Protein AF-A0A354G513-F1 (afdb_monomer)

Nearest PDB structures (foldseek):
  8f7g-assembly1_A  TM=2.813E-01  e=4.311E+00  Bacillus subtilis
  9bfe-assembly1_B  TM=2.060E-01  e=2.851E+00  Brevibacillus parabrevis

Foldseek 3Di:
DWDWDKDKAFAAPVLVVLLVVVCVVVVHDSQVSLQVLLVLCVLVLVVCVVPLPDAPPLPPPGDRPDIDIYIHTPVSLVSLVVVCVSNVHPDSNSSSNSSSCVDRPVQPPCVNVVSVVSVVVCVQFDADDDDDDDPPDPDDPTKGWGFHADPVRHTDDIDIDD

Structure (mmCIF, N/CA/C/O backbone):
data_AF-A0A354G513-F1
#
_entry.id   AF-A0A354G513-F1
#
loop_
_atom_site.group_PDB
_atom_site.id
_atom_site.type_symbol
_atom_site.label_atom_id
_atom_site.label_alt_id
_atom_site.label_comp_id
_atom_site.label_asym_id
_atom_site.label_entity_id
_atom_site.label_seq_id
_atom_site.pdbx_PDB_ins_code
_atom_site.Cartn_x
_atom_site.Cartn_y
_atom_site.Cartn_z
_atom_site.occupancy
_atom_site.B_iso_or_equiv
_atom_site.auth_seq_id
_atom_site.auth_comp_id
_atom_site.auth_asym_id
_atom_site.auth_atom_id
_atom_site.pdbx_PDB_model_num
ATOM 1 N N . MET A 1 1 ? 12.786 -11.511 14.545 1.00 51.12 1 MET A N 1
ATOM 2 C CA . MET A 1 1 ? 13.164 -11.855 13.154 1.00 51.12 1 MET A CA 1
ATOM 3 C C . MET A 1 1 ? 12.144 -11.218 12.214 1.00 51.12 1 MET A C 1
ATOM 5 O O . MET A 1 1 ? 10.958 -11.461 12.396 1.00 51.12 1 MET A O 1
ATOM 9 N N . ASN A 1 2 ? 12.558 -10.351 11.283 1.00 67.44 2 ASN A N 1
ATOM 10 C CA . ASN A 1 2 ? 11.623 -9.704 10.351 1.00 67.44 2 ASN A CA 1
ATOM 11 C C . ASN A 1 2 ? 11.215 -10.700 9.256 1.00 67.44 2 ASN A C 1
ATOM 13 O O . ASN A 1 2 ? 12.047 -11.084 8.439 1.00 67.44 2 ASN A O 1
ATOM 17 N N . ILE A 1 3 ? 9.949 -11.122 9.255 1.00 88.62 3 ILE A N 1
ATOM 18 C CA . ILE A 1 3 ? 9.396 -12.044 8.253 1.00 88.62 3 ILE A CA 1
ATOM 19 C C . ILE A 1 3 ? 8.907 -11.233 7.047 1.00 88.62 3 ILE A C 1
ATOM 21 O O . ILE A 1 3 ? 8.186 -10.245 7.213 1.00 88.62 3 ILE A O 1
ATOM 25 N N . TYR A 1 4 ? 9.278 -11.664 5.840 1.00 91.38 4 TYR A N 1
ATOM 26 C CA . TYR A 1 4 ? 8.885 -11.033 4.578 1.00 91.38 4 TYR A CA 1
ATOM 27 C C . TYR A 1 4 ? 8.130 -12.014 3.677 1.00 91.38 4 TYR A C 1
ATOM 29 O O . TYR A 1 4 ? 8.490 -13.185 3.591 1.00 91.38 4 TYR A O 1
ATOM 37 N N . TYR A 1 5 ? 7.133 -11.506 2.954 1.00 91.50 5 TYR A N 1
ATOM 38 C CA . TYR A 1 5 ? 6.416 -12.218 1.902 1.00 91.50 5 TYR A CA 1
ATOM 39 C C . TYR A 1 5 ? 6.890 -11.723 0.543 1.00 91.50 5 TYR A C 1
ATOM 41 O O . TYR A 1 5 ? 6.769 -10.538 0.219 1.00 91.50 5 TYR A O 1
ATOM 49 N N . LYS A 1 6 ? 7.428 -12.642 -0.260 1.00 91.56 6 LYS A N 1
ATOM 50 C CA . LYS A 1 6 ? 7.768 -12.377 -1.657 1.00 91.56 6 LYS A CA 1
ATOM 51 C C . LYS A 1 6 ? 6.495 -12.454 -2.488 1.00 91.56 6 LYS A C 1
ATOM 53 O O . LYS A 1 6 ? 5.835 -13.489 -2.510 1.00 91.56 6 LYS A O 1
ATOM 58 N N . THR A 1 7 ? 6.158 -11.376 -3.186 1.00 88.62 7 THR A N 1
ATOM 59 C CA . THR A 1 7 ? 4.983 -11.333 -4.057 1.00 88.62 7 THR A CA 1
ATOM 60 C C . THR A 1 7 ? 5.339 -10.788 -5.435 1.00 88.62 7 THR A C 1
ATOM 62 O O . THR A 1 7 ? 6.234 -9.951 -5.582 1.00 88.62 7 THR A O 1
ATOM 65 N N . LYS A 1 8 ? 4.649 -11.296 -6.456 1.00 91.44 8 LYS A N 1
ATOM 66 C CA . LYS A 1 8 ? 4.744 -10.829 -7.839 1.00 91.44 8 LYS A CA 1
ATOM 67 C C . LYS A 1 8 ? 3.423 -10.164 -8.187 1.00 91.44 8 LYS A C 1
ATOM 69 O O . LYS A 1 8 ? 2.381 -10.807 -8.128 1.00 91.44 8 LYS A O 1
ATOM 74 N N . ILE A 1 9 ? 3.481 -8.891 -8.548 1.00 90.81 9 ILE A N 1
ATOM 75 C CA . ILE A 1 9 ? 2.304 -8.082 -8.854 1.00 90.81 9 ILE A CA 1
ATOM 76 C C . ILE A 1 9 ? 2.407 -7.493 -10.255 1.00 90.81 9 ILE A C 1
ATOM 78 O O . ILE A 1 9 ? 3.499 -7.198 -10.747 1.00 90.81 9 ILE A O 1
ATOM 82 N N . LYS A 1 10 ? 1.246 -7.318 -10.885 1.00 91.25 10 LYS A N 1
ATOM 83 C CA . LYS A 1 10 ? 1.100 -6.582 -12.136 1.00 91.25 10 LYS A CA 1
ATOM 84 C C . LYS A 1 10 ? 0.775 -5.124 -11.835 1.00 91.25 10 LYS A C 1
ATOM 86 O O . LYS A 1 10 ? -0.179 -4.863 -11.102 1.00 91.25 10 LYS A O 1
ATOM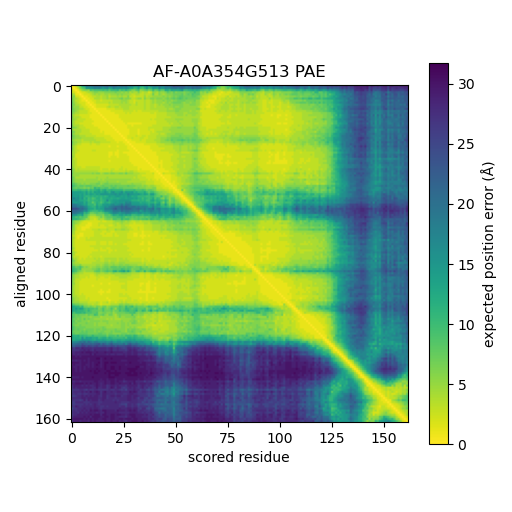 91 N N . ILE A 1 11 ? 1.550 -4.196 -12.383 1.00 91.56 11 ILE A N 1
ATOM 92 C CA . ILE A 1 11 ? 1.359 -2.749 -12.218 1.00 91.56 11 ILE A CA 1
ATOM 93 C C . ILE A 1 11 ? 1.444 -2.038 -13.568 1.00 91.56 11 ILE A C 1
ATOM 95 O O . ILE A 1 11 ? 1.944 -2.603 -14.539 1.00 91.56 11 ILE A O 1
ATOM 99 N N . ASP A 1 12 ? 0.926 -0.820 -13.630 1.00 91.44 12 ASP A N 1
ATOM 100 C CA . ASP A 1 12 ? 1.050 0.052 -14.792 1.00 91.44 12 ASP A CA 1
ATOM 101 C C . ASP A 1 12 ? 2.453 0.678 -14.883 1.00 91.44 12 ASP A C 1
ATOM 103 O O . ASP A 1 12 ? 3.198 0.750 -13.898 1.00 91.44 12 ASP A O 1
ATOM 107 N N . GLN A 1 13 ? 2.816 1.111 -16.091 1.00 92.19 13 GLN A N 1
ATOM 108 C CA . GLN A 1 13 ? 4.142 1.654 -16.389 1.00 92.19 13 GLN A CA 1
ATOM 109 C C . GLN A 1 13 ? 4.419 2.959 -15.627 1.00 92.19 13 GLN A C 1
ATOM 111 O O . GLN A 1 13 ? 5.543 3.171 -15.169 1.00 92.19 13 GLN A O 1
ATOM 116 N N . GLU A 1 14 ? 3.411 3.818 -15.469 1.00 92.06 14 GLU A N 1
ATOM 117 C CA . GLU A 1 14 ? 3.533 5.098 -14.765 1.00 92.06 14 GLU A CA 1
ATOM 118 C C . GLU A 1 14 ? 3.897 4.871 -13.293 1.00 92.06 14 GLU A C 1
ATOM 120 O O . GLU A 1 14 ? 4.930 5.350 -12.818 1.00 92.06 14 GLU A O 1
ATOM 125 N N . LEU A 1 15 ? 3.120 4.038 -12.594 1.00 92.38 15 LEU A N 1
ATOM 126 C CA . LEU A 1 15 ? 3.385 3.699 -11.200 1.00 92.38 15 LEU A CA 1
ATOM 127 C C . LEU A 1 15 ? 4.746 3.015 -11.011 1.00 92.38 15 LEU A C 1
ATOM 129 O O . LEU A 1 15 ? 5.449 3.301 -10.040 1.00 92.38 15 LEU A O 1
ATOM 133 N N . LEU A 1 16 ? 5.139 2.118 -11.925 1.00 94.31 16 LEU A N 1
ATOM 134 C CA . LEU A 1 16 ? 6.458 1.481 -11.873 1.00 94.31 16 LEU A CA 1
ATOM 135 C C . LEU A 1 16 ? 7.581 2.517 -11.988 1.00 94.31 16 LEU A C 1
ATOM 137 O O . LEU A 1 16 ? 8.564 2.433 -11.249 1.00 94.31 16 LEU A O 1
ATOM 141 N N . SER A 1 17 ? 7.428 3.478 -12.897 1.00 94.00 17 SER A N 1
ATOM 142 C CA . SER A 1 17 ? 8.425 4.516 -13.158 1.00 94.00 17 SER A CA 1
ATOM 143 C C . SER A 1 17 ? 8.617 5.405 -11.930 1.00 94.00 17 SER A C 1
ATOM 145 O O . SER A 1 17 ? 9.750 5.592 -11.488 1.00 94.00 17 SER A O 1
ATOM 147 N N . GLU A 1 18 ? 7.526 5.843 -11.295 1.00 94.44 18 GLU A N 1
ATOM 148 C CA . GLU A 1 18 ? 7.587 6.601 -10.038 1.00 94.44 18 GLU A CA 1
ATOM 149 C C . GLU A 1 18 ? 8.254 5.797 -8.911 1.00 94.44 18 GLU A C 1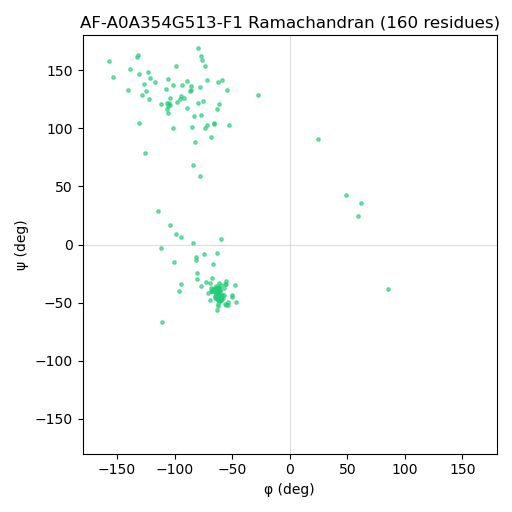
ATOM 151 O O . GLU A 1 18 ? 9.130 6.309 -8.215 1.00 94.44 18 GLU A O 1
ATOM 156 N N . ILE A 1 19 ? 7.928 4.508 -8.748 1.00 94.75 19 ILE A N 1
ATOM 157 C CA . ILE A 1 19 ? 8.588 3.659 -7.739 1.00 94.75 19 ILE A CA 1
ATOM 158 C C . ILE A 1 19 ? 10.098 3.584 -7.986 1.00 94.75 19 ILE A C 1
ATOM 160 O O . ILE A 1 19 ? 10.871 3.672 -7.031 1.00 94.75 19 ILE A O 1
ATOM 164 N N . ILE A 1 20 ? 10.525 3.404 -9.241 1.00 94.00 20 ILE A N 1
ATOM 165 C CA . ILE A 1 20 ? 11.945 3.315 -9.596 1.00 94.00 20 ILE A CA 1
ATOM 166 C C . ILE A 1 20 ? 12.645 4.631 -9.265 1.00 94.00 20 ILE A C 1
ATOM 168 O O . ILE A 1 20 ? 13.573 4.611 -8.456 1.00 94.00 20 ILE A O 1
ATOM 172 N N . ILE A 1 21 ? 12.164 5.750 -9.816 1.00 94.31 21 ILE A N 1
ATOM 173 C CA . ILE A 1 21 ? 12.760 7.081 -9.634 1.00 94.31 21 ILE A CA 1
ATOM 174 C C . ILE A 1 21 ? 12.916 7.382 -8.143 1.00 94.31 21 ILE A C 1
ATOM 176 O O . ILE A 1 21 ? 14.021 7.639 -7.668 1.00 94.31 21 ILE A O 1
ATOM 180 N N . ARG A 1 22 ? 11.839 7.235 -7.366 1.00 92.38 22 ARG A N 1
ATOM 181 C CA . ARG A 1 22 ? 11.856 7.553 -5.934 1.00 92.38 22 ARG A CA 1
ATOM 182 C C . ARG A 1 22 ? 12.698 6.597 -5.101 1.00 92.38 22 ARG A C 1
ATOM 184 O O . ARG A 1 22 ? 13.281 7.014 -4.103 1.00 92.38 22 ARG A O 1
ATOM 191 N N . SER A 1 23 ? 12.765 5.321 -5.477 1.00 93.38 23 SER A N 1
ATOM 192 C CA . SER A 1 23 ? 13.638 4.369 -4.786 1.00 93.38 23 SER A CA 1
ATOM 193 C C . SER A 1 23 ? 15.117 4.707 -4.993 1.00 93.38 23 SER A C 1
ATOM 195 O O . SER A 1 23 ? 15.889 4.636 -4.037 1.00 93.38 23 SER A O 1
ATOM 197 N N . VAL A 1 24 ? 15.484 5.156 -6.199 1.00 94.62 24 VAL A N 1
ATOM 198 C CA . VAL A 1 24 ? 16.843 5.599 -6.537 1.00 94.62 24 VAL A CA 1
ATOM 199 C C . VAL A 1 24 ? 17.182 6.902 -5.815 1.00 94.62 24 VAL A C 1
ATOM 201 O O . VAL A 1 24 ? 18.208 6.955 -5.146 1.00 94.62 24 VAL A O 1
ATOM 204 N N . GLU A 1 25 ? 16.298 7.905 -5.854 1.00 93.00 25 GLU A N 1
ATOM 205 C CA . GLU A 1 25 ? 16.471 9.179 -5.129 1.00 93.00 25 GLU A CA 1
ATOM 206 C C . GLU A 1 25 ? 16.700 8.980 -3.621 1.00 93.00 25 GLU A C 1
ATOM 208 O O . GLU A 1 25 ? 17.381 9.773 -2.978 1.00 93.00 25 GLU A O 1
ATOM 213 N N . GLN A 1 26 ? 16.124 7.924 -3.041 1.00 91.06 26 GLN A N 1
ATOM 214 C CA . GLN A 1 26 ? 16.241 7.604 -1.616 1.00 91.06 26 GLN A CA 1
ATOM 215 C C . GLN A 1 26 ? 17.295 6.535 -1.308 1.00 91.06 26 GLN A C 1
ATOM 217 O O . GLN A 1 26 ? 17.331 6.040 -0.179 1.00 91.06 26 GLN A O 1
ATOM 222 N N . CYS A 1 27 ? 18.117 6.149 -2.289 1.00 93.50 27 CYS A N 1
ATOM 223 C CA . CYS A 1 27 ? 19.156 5.126 -2.158 1.00 93.50 27 CYS A CA 1
ATOM 224 C C . CYS A 1 27 ? 18.643 3.826 -1.513 1.00 93.50 27 CYS A C 1
ATOM 226 O O . CYS A 1 27 ? 19.279 3.248 -0.631 1.00 93.50 27 CYS A O 1
ATOM 228 N N . THR A 1 28 ? 17.456 3.367 -1.917 1.00 95.50 28 THR A N 1
ATOM 229 C CA . THR A 1 28 ? 16.807 2.188 -1.336 1.00 95.50 28 THR A CA 1
ATOM 230 C C . THR A 1 28 ? 16.312 1.221 -2.405 1.00 95.50 28 THR A C 1
ATOM 232 O O . THR A 1 28 ? 16.149 1.555 -3.575 1.00 95.50 28 THR A O 1
ATOM 235 N N . THR A 1 29 ? 16.038 -0.018 -2.003 1.00 95.12 29 THR A N 1
ATOM 236 C CA . THR A 1 29 ? 15.435 -0.999 -2.910 1.00 95.12 29 THR A CA 1
ATOM 237 C C . THR A 1 29 ? 13.958 -0.683 -3.134 1.00 95.12 29 THR A C 1
ATOM 239 O O . THR A 1 29 ? 13.286 -0.159 -2.247 1.00 95.12 29 THR A O 1
ATOM 242 N N . ARG A 1 30 ? 13.400 -1.097 -4.279 1.00 93.75 30 ARG A N 1
ATOM 243 C CA . ARG A 1 30 ? 11.950 -1.009 -4.555 1.00 93.75 30 ARG A CA 1
ATOM 244 C C . ARG A 1 30 ? 11.108 -1.601 -3.416 1.00 93.75 30 ARG A C 1
ATOM 246 O O . ARG A 1 30 ? 10.142 -0.988 -2.974 1.00 93.75 30 ARG A O 1
ATOM 253 N N . SER A 1 31 ? 11.520 -2.758 -2.889 1.00 95.62 31 SER A N 1
ATOM 254 C CA . SER A 1 31 ? 10.896 -3.389 -1.718 1.00 95.62 31 SER A CA 1
ATOM 255 C C . SER A 1 31 ? 10.999 -2.512 -0.466 1.00 95.62 31 SER A C 1
ATOM 257 O O . SER A 1 31 ? 10.009 -2.336 0.241 1.00 95.62 31 SER A O 1
ATOM 259 N N . GLY A 1 32 ? 12.176 -1.947 -0.181 1.00 94.06 32 GLY A N 1
ATOM 260 C CA . GLY A 1 32 ? 12.383 -1.038 0.951 1.00 94.06 32 GLY A CA 1
ATOM 261 C C . GLY A 1 32 ? 11.497 0.204 0.862 1.00 94.06 32 GLY A C 1
ATOM 262 O O . GLY A 1 32 ? 10.811 0.545 1.826 1.00 94.06 32 GLY A O 1
ATOM 263 N N . TYR A 1 33 ? 11.432 0.811 -0.322 1.00 94.81 33 TYR A N 1
ATOM 264 C CA . TYR A 1 33 ? 10.603 1.980 -0.588 1.00 94.81 33 TYR A CA 1
ATOM 265 C C . TYR A 1 33 ? 9.110 1.691 -0.405 1.00 94.81 33 TYR A C 1
ATOM 267 O O . TYR A 1 33 ? 8.422 2.411 0.316 1.00 94.81 33 TYR A O 1
ATOM 275 N N . ILE A 1 34 ? 8.612 0.592 -0.975 1.00 95.19 34 ILE A N 1
ATOM 276 C CA . ILE A 1 34 ? 7.203 0.198 -0.844 1.00 95.19 34 ILE A CA 1
ATOM 277 C C . ILE A 1 34 ? 6.840 -0.086 0.614 1.00 95.19 34 ILE A C 1
ATOM 279 O O . ILE A 1 34 ? 5.807 0.383 1.081 1.00 95.19 34 ILE A O 1
ATOM 283 N N . ASN A 1 35 ? 7.693 -0.782 1.371 1.00 96.00 35 ASN A N 1
ATOM 284 C CA . ASN A 1 35 ? 7.453 -0.990 2.802 1.0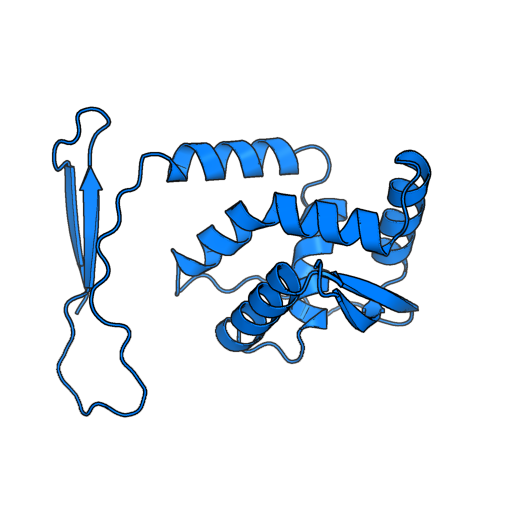0 96.00 35 ASN A CA 1
ATOM 285 C C . ASN A 1 35 ? 7.408 0.337 3.577 1.00 96.00 35 ASN A C 1
ATOM 287 O O . ASN A 1 35 ? 6.595 0.483 4.485 1.00 96.00 35 ASN A O 1
ATOM 291 N N . ARG A 1 36 ? 8.244 1.317 3.212 1.00 94.00 36 ARG A N 1
ATOM 292 C CA . ARG A 1 36 ? 8.205 2.662 3.805 1.00 94.00 36 ARG A CA 1
ATOM 293 C C . ARG A 1 36 ? 6.892 3.382 3.490 1.00 94.00 36 ARG A C 1
ATOM 295 O O . ARG A 1 36 ? 6.342 4.030 4.377 1.00 94.00 36 ARG A O 1
ATOM 302 N N . ILE A 1 37 ? 6.386 3.266 2.260 1.00 94.19 37 ILE A N 1
ATOM 303 C CA . ILE A 1 37 ? 5.075 3.816 1.886 1.00 94.19 37 ILE A CA 1
ATOM 304 C C . ILE A 1 37 ? 3.975 3.149 2.706 1.00 94.19 37 ILE A C 1
ATOM 306 O O . ILE A 1 37 ? 3.191 3.848 3.337 1.00 94.19 37 ILE A O 1
ATOM 310 N N . LEU A 1 38 ? 3.944 1.815 2.748 1.00 94.50 38 LEU A N 1
ATOM 311 C CA . LEU A 1 38 ? 2.934 1.066 3.498 1.00 94.50 38 LEU A CA 1
ATOM 312 C C . LEU A 1 38 ? 2.922 1.463 4.976 1.00 94.50 38 LEU A C 1
ATOM 314 O O . LEU A 1 38 ? 1.859 1.745 5.512 1.00 94.50 38 LEU A O 1
ATOM 318 N N . PHE A 1 39 ? 4.097 1.600 5.595 1.00 93.56 39 PHE A N 1
ATOM 319 C CA . PHE A 1 39 ? 4.220 2.096 6.964 1.00 93.56 39 PHE A CA 1
ATOM 320 C C . PHE A 1 39 ? 3.606 3.491 7.154 1.00 93.56 39 PHE A C 1
ATOM 322 O O . PHE A 1 39 ? 2.868 3.730 8.109 1.00 93.56 39 PHE A O 1
ATOM 329 N N . LYS A 1 40 ? 3.887 4.432 6.246 1.00 90.69 40 LYS A N 1
ATOM 330 C CA . LYS A 1 40 ? 3.298 5.776 6.306 1.00 90.69 40 LYS A CA 1
ATOM 331 C C . LYS A 1 40 ? 1.779 5.740 6.139 1.00 90.69 40 LYS A C 1
ATOM 333 O O . LYS A 1 40 ? 1.073 6.445 6.856 1.00 90.69 40 LYS A O 1
ATOM 338 N N . MET A 1 41 ? 1.301 4.896 5.229 1.00 90.25 41 MET A N 1
ATOM 339 C CA . MET A 1 41 ? -0.111 4.751 4.891 1.00 90.25 41 MET A CA 1
ATOM 340 C C . MET A 1 41 ? -0.924 3.996 5.946 1.00 90.25 41 MET A C 1
ATOM 342 O O . MET A 1 41 ? -2.145 4.022 5.838 1.00 90.25 41 MET A O 1
ATOM 346 N N . LEU A 1 42 ? -0.307 3.391 6.971 1.00 88.25 42 LEU A N 1
ATOM 347 C CA . LEU A 1 42 ? -1.034 2.705 8.050 1.00 88.25 42 LEU A CA 1
ATOM 348 C C . LEU A 1 42 ? -2.138 3.579 8.658 1.00 88.25 42 LEU A C 1
ATOM 350 O O . LEU A 1 42 ? -3.270 3.131 8.743 1.00 88.25 42 LEU A O 1
ATOM 354 N N . GLY A 1 43 ? -1.864 4.857 8.941 1.00 81.19 43 GLY A N 1
ATOM 355 C CA . GLY A 1 43 ? -2.888 5.751 9.503 1.00 81.19 43 GLY A CA 1
ATOM 356 C C . GLY A 1 43 ? -4.100 5.954 8.582 1.00 81.19 43 GLY A C 1
ATOM 357 O O . GLY A 1 43 ? -5.222 6.066 9.054 1.00 81.19 43 GLY A O 1
ATOM 358 N N . ILE A 1 44 ? -3.892 5.942 7.262 1.00 83.62 44 ILE A N 1
ATOM 359 C CA . ILE A 1 44 ? -4.984 6.003 6.277 1.00 83.62 44 ILE A CA 1
ATOM 360 C C . ILE A 1 44 ? -5.676 4.638 6.150 1.00 83.62 44 ILE A C 1
ATOM 362 O O . ILE A 1 44 ? -6.885 4.571 5.958 1.00 83.62 44 ILE A O 1
ATOM 366 N N . MET A 1 45 ? -4.934 3.534 6.252 1.00 87.06 45 MET A N 1
ATOM 367 C CA . MET A 1 45 ? -5.516 2.188 6.293 1.00 87.06 45 MET A CA 1
ATOM 368 C C . MET A 1 45 ? -6.436 2.010 7.504 1.00 87.06 45 MET A C 1
ATOM 370 O O . MET A 1 45 ? -7.487 1.389 7.376 1.00 87.06 45 MET A O 1
ATOM 374 N N . ASP A 1 46 ? -6.069 2.583 8.646 1.00 81.44 46 ASP A N 1
ATOM 375 C CA . ASP A 1 46 ? -6.873 2.550 9.865 1.00 81.44 46 ASP A CA 1
ATOM 376 C C . ASP A 1 46 ? -8.158 3.379 9.708 1.00 81.44 46 ASP A C 1
ATOM 378 O O . ASP A 1 46 ? -9.223 2.927 10.117 1.00 81.44 46 ASP A O 1
ATOM 382 N N . GLU A 1 47 ? -8.111 4.519 9.006 1.00 75.94 47 GLU A N 1
ATOM 383 C CA . GLU A 1 47 ? -9.322 5.285 8.653 1.00 75.94 47 GLU A CA 1
ATOM 384 C C . GLU A 1 47 ? -10.337 4.481 7.862 1.00 75.94 47 GLU A C 1
ATOM 386 O O . GLU A 1 47 ? -11.549 4.632 8.051 1.00 75.94 47 GLU A O 1
ATOM 391 N N . PHE A 1 48 ? -9.853 3.617 6.971 1.00 76.38 48 PHE A N 1
ATOM 392 C CA . PHE A 1 48 ? -10.745 2.720 6.273 1.00 76.38 48 PHE A CA 1
ATOM 393 C C . PHE A 1 48 ? -11.456 1.821 7.276 1.00 76.38 48 PHE A C 1
ATOM 395 O O . PHE A 1 48 ? -12.670 1.741 7.180 1.00 76.38 48 PHE A O 1
ATOM 402 N N . ASP A 1 49 ? -10.784 1.235 8.265 1.00 72.56 49 ASP A N 1
ATOM 403 C CA . ASP A 1 49 ? -11.446 0.404 9.282 1.00 72.56 49 ASP A CA 1
ATOM 404 C C . ASP A 1 49 ? -12.470 1.141 10.125 1.00 72.56 49 ASP A C 1
ATOM 406 O O . ASP A 1 49 ? -13.553 0.607 10.365 1.00 72.56 49 ASP A O 1
ATOM 410 N N . TYR A 1 50 ? -12.170 2.379 10.506 1.00 68.38 50 TYR A N 1
ATOM 411 C CA . TYR A 1 50 ? -13.096 3.199 11.280 1.00 68.38 50 TYR A CA 1
ATOM 412 C C . TYR A 1 50 ? -14.364 3.577 10.506 1.00 68.38 50 TYR A C 1
ATOM 414 O O . TYR A 1 50 ? -15.361 3.958 11.117 1.00 68.38 50 TYR A O 1
ATOM 422 N N . ASN A 1 51 ? -14.355 3.447 9.175 1.00 68.38 51 ASN A N 1
ATOM 423 C CA . ASN A 1 51 ? -15.478 3.794 8.313 1.00 68.38 51 ASN A CA 1
ATOM 424 C C . ASN A 1 51 ? -15.871 2.599 7.410 1.00 68.38 51 ASN A C 1
ATOM 426 O O . ASN A 1 51 ? -15.517 2.575 6.227 1.00 68.38 51 ASN A O 1
ATOM 430 N N . PRO A 1 52 ? -16.615 1.596 7.937 1.00 65.56 52 PRO A N 1
ATOM 431 C CA . PRO A 1 52 ? -17.108 0.405 7.212 1.00 65.56 52 PRO A CA 1
ATOM 432 C C . PRO A 1 52 ? -17.776 0.697 5.868 1.00 65.56 52 PRO A C 1
ATOM 434 O O . PRO A 1 52 ? -17.609 -0.064 4.918 1.00 65.56 52 PRO A O 1
ATOM 437 N N . ASN A 1 53 ? -18.483 1.820 5.772 1.00 64.56 53 ASN A N 1
ATOM 438 C CA . ASN A 1 53 ? -19.248 2.181 4.581 1.00 64.56 53 ASN A CA 1
ATOM 439 C C . ASN A 1 53 ? -18.387 2.810 3.475 1.00 64.56 53 ASN A C 1
ATOM 441 O O . ASN A 1 53 ? -18.835 2.924 2.334 1.00 64.56 53 ASN A O 1
ATOM 445 N N . THR A 1 54 ? -17.149 3.201 3.785 1.00 65.94 54 THR A N 1
ATOM 446 C CA . THR A 1 54 ? -16.257 3.850 2.827 1.00 65.94 54 THR A CA 1
ATOM 447 C C . THR A 1 54 ? -15.529 2.794 2.010 1.00 65.94 54 THR A C 1
ATOM 449 O O . THR A 1 54 ? -14.542 2.198 2.453 1.00 65.94 54 THR A O 1
ATOM 452 N N . LYS A 1 55 ? -16.001 2.572 0.783 1.00 64.75 55 LYS A N 1
ATOM 453 C CA . LYS A 1 55 ? -15.264 1.784 -0.205 1.00 64.75 55 LYS A CA 1
ATOM 454 C C . LYS A 1 55 ? -14.274 2.688 -0.937 1.00 64.75 55 LYS A C 1
ATOM 456 O O . LYS A 1 55 ? -14.659 3.774 -1.374 1.00 64.75 55 LYS A O 1
ATOM 461 N N . PRO A 1 56 ? -13.008 2.275 -1.090 1.00 66.50 56 PRO A N 1
ATOM 462 C CA . PRO A 1 56 ? -12.086 3.007 -1.934 1.00 66.50 56 PRO A CA 1
ATOM 463 C C . PRO A 1 56 ? -12.607 2.995 -3.378 1.00 66.50 56 PRO A C 1
ATOM 465 O O . PRO A 1 56 ? -13.080 1.951 -3.837 1.00 66.50 56 PRO A O 1
ATOM 468 N N . PRO A 1 57 ? -12.504 4.114 -4.114 1.00 67.44 57 PRO A N 1
ATOM 469 C CA . PRO A 1 57 ? -12.717 4.108 -5.551 1.00 67.44 57 PRO A CA 1
ATOM 470 C C . PRO A 1 57 ? -11.564 3.323 -6.181 1.00 67.44 57 PRO A C 1
ATOM 472 O O . PRO A 1 57 ? -10.467 3.845 -6.409 1.00 67.44 57 PRO A O 1
ATOM 475 N N . ILE A 1 58 ? -11.786 2.026 -6.370 1.00 65.81 58 ILE A N 1
ATOM 476 C CA . ILE A 1 58 ? -10.863 1.139 -7.065 1.00 65.81 58 ILE A CA 1
ATOM 477 C C . ILE A 1 58 ? -11.139 1.338 -8.548 1.00 65.81 58 ILE A C 1
ATOM 479 O O . ILE A 1 58 ? -11.990 0.683 -9.138 1.00 65.81 58 ILE A O 1
ATOM 483 N N . ASP A 1 59 ? -10.450 2.318 -9.120 1.00 60.12 59 ASP A N 1
ATOM 484 C CA . ASP A 1 59 ? -10.432 2.512 -10.562 1.00 60.12 59 ASP A CA 1
ATOM 485 C C . ASP A 1 59 ? -9.569 1.405 -11.178 1.00 60.12 59 ASP A C 1
ATOM 487 O O . ASP A 1 59 ? -8.335 1.447 -11.120 1.00 60.12 59 ASP A O 1
ATOM 491 N N . ASP A 1 60 ? -10.230 0.377 -11.709 1.00 55.72 60 ASP A N 1
ATOM 492 C CA . ASP A 1 60 ? -9.597 -0.773 -12.364 1.00 55.72 60 ASP A CA 1
ATOM 493 C C . ASP A 1 60 ? -9.260 -0.506 -13.847 1.00 55.72 60 ASP A C 1
ATOM 495 O O . ASP A 1 60 ? -8.697 -1.370 -14.517 1.00 55.72 60 ASP A O 1
ATOM 499 N N . ALA A 1 61 ? -9.537 0.696 -14.366 1.00 57.03 61 ALA A N 1
ATOM 500 C CA . ALA A 1 61 ? -9.285 1.080 -15.757 1.00 57.03 61 ALA A CA 1
ATOM 501 C C . ALA A 1 61 ? -7.803 1.419 -16.017 1.00 57.03 61 ALA A C 1
ATOM 503 O O . ALA A 1 61 ? -7.442 2.541 -16.369 1.00 57.03 61 ALA A O 1
ATOM 504 N N . SER A 1 62 ? -6.891 0.481 -15.774 1.00 63.53 62 SER A N 1
ATOM 505 C CA . SER A 1 62 ? -5.469 0.661 -16.087 1.00 63.53 62 SER A CA 1
ATOM 506 C C . SER A 1 62 ? -4.857 -0.613 -16.637 1.00 63.53 62 SER A C 1
ATOM 508 O O . SER A 1 62 ? -4.992 -1.678 -16.039 1.00 63.53 62 SER A O 1
ATOM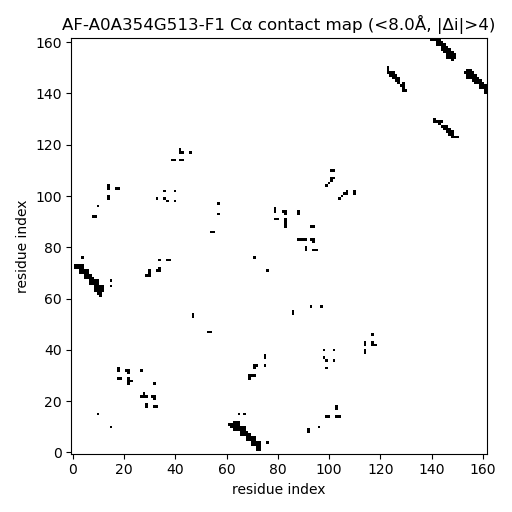 510 N N . ASP A 1 63 ? -4.113 -0.494 -17.733 1.00 77.81 63 ASP A N 1
ATOM 511 C CA . ASP A 1 63 ? -3.394 -1.625 -18.311 1.00 77.81 63 ASP A CA 1
ATOM 512 C C . ASP A 1 63 ? -2.197 -2.016 -17.435 1.00 77.81 63 ASP A C 1
ATOM 514 O O . ASP A 1 63 ? -1.132 -1.393 -17.426 1.00 77.81 63 ASP A O 1
ATOM 518 N N . PHE A 1 64 ? -2.372 -3.093 -16.672 1.00 82.94 64 PHE A N 1
ATOM 519 C CA . PHE A 1 64 ? -1.354 -3.634 -15.774 1.00 82.94 64 PHE A CA 1
ATOM 520 C C . PHE A 1 64 ? -0.385 -4.564 -16.522 1.00 82.94 64 PHE A C 1
ATOM 522 O O . PHE A 1 64 ? -0.366 -5.782 -16.321 1.00 82.94 64 PHE A O 1
ATOM 529 N N . SER A 1 65 ? 0.431 -4.002 -17.411 1.00 85.19 65 SER A N 1
ATOM 530 C CA . SER A 1 65 ? 1.345 -4.769 -18.268 1.00 85.19 65 SER A CA 1
ATOM 531 C C . SER A 1 65 ? 2.640 -5.194 -17.557 1.00 85.19 65 SER A C 1
ATOM 533 O O . SER A 1 65 ? 3.182 -6.275 -17.827 1.00 85.19 65 SER A O 1
ATOM 535 N N . CYS A 1 66 ? 3.110 -4.414 -16.582 1.00 90.75 66 CYS A N 1
ATOM 536 C CA . CYS A 1 66 ? 4.447 -4.555 -16.009 1.00 90.75 66 CYS A CA 1
ATOM 537 C C . CYS A 1 66 ? 4.489 -5.530 -14.832 1.00 90.75 66 CYS A C 1
ATOM 539 O O . CYS A 1 66 ? 3.599 -5.547 -13.985 1.00 90.75 66 CYS A O 1
ATOM 541 N N . ASN A 1 67 ? 5.552 -6.333 -14.742 1.00 91.31 67 ASN A N 1
ATOM 542 C CA . ASN A 1 67 ? 5.780 -7.229 -13.607 1.00 91.31 67 ASN A CA 1
ATOM 543 C C . ASN A 1 67 ? 6.682 -6.561 -12.564 1.00 91.31 67 ASN A C 1
ATOM 545 O O . ASN A 1 67 ? 7.806 -6.168 -12.874 1.00 91.31 67 ASN A O 1
ATOM 549 N N . LEU A 1 68 ? 6.240 -6.533 -11.309 1.00 91.81 68 LEU A N 1
ATOM 550 C CA . LEU A 1 68 ? 7.041 -6.093 -10.173 1.00 91.81 68 LEU A CA 1
ATOM 551 C C . LEU A 1 68 ? 7.122 -7.215 -9.130 1.00 91.81 68 LEU A C 1
ATOM 553 O O . LEU A 1 68 ? 6.105 -7.738 -8.679 1.00 91.81 68 LEU A O 1
ATOM 557 N N . VAL A 1 69 ? 8.345 -7.594 -8.751 1.00 93.44 69 VAL A N 1
ATOM 558 C CA . VAL A 1 69 ? 8.609 -8.563 -7.678 1.00 93.44 69 VAL A CA 1
ATOM 559 C C . VAL A 1 69 ? 9.125 -7.808 -6.464 1.00 93.44 69 VAL A C 1
ATOM 561 O O . VAL A 1 69 ? 10.133 -7.107 -6.560 1.00 93.44 69 VAL A O 1
ATOM 564 N N . ILE A 1 70 ? 8.433 -7.945 -5.336 1.00 93.56 70 ILE A N 1
ATOM 565 C CA . ILE A 1 70 ? 8.712 -7.192 -4.109 1.00 93.56 70 ILE A CA 1
ATOM 566 C C . ILE A 1 70 ? 8.609 -8.085 -2.878 1.00 93.56 70 ILE A C 1
ATOM 568 O O . ILE A 1 70 ? 7.845 -9.049 -2.846 1.00 93.56 70 ILE A O 1
ATOM 572 N N . ASN A 1 71 ? 9.374 -7.724 -1.851 1.00 95.25 71 ASN A N 1
ATOM 573 C CA . ASN A 1 71 ? 9.322 -8.351 -0.536 1.00 95.25 71 ASN A CA 1
ATOM 574 C C . ASN A 1 71 ? 8.611 -7.401 0.431 1.00 95.25 71 ASN A C 1
ATOM 576 O O . ASN A 1 71 ? 9.137 -6.330 0.742 1.00 95.25 71 ASN A O 1
ATOM 580 N N . ILE A 1 72 ? 7.427 -7.782 0.902 1.00 94.44 72 ILE A N 1
ATOM 581 C CA . ILE A 1 72 ? 6.609 -6.985 1.828 1.00 94.44 72 ILE A CA 1
ATOM 582 C C . ILE A 1 72 ? 6.767 -7.552 3.240 1.00 94.44 72 ILE A C 1
ATOM 584 O O . ILE A 1 72 ? 6.761 -8.770 3.415 1.00 94.44 72 ILE A O 1
ATOM 588 N N . LYS A 1 73 ? 6.918 -6.700 4.259 1.00 95.00 73 LYS A N 1
ATOM 589 C CA . LYS A 1 73 ? 6.919 -7.149 5.662 1.00 95.00 73 LYS A CA 1
ATOM 590 C C . LYS A 1 73 ? 5.599 -7.849 5.998 1.00 95.00 73 LYS A C 1
ATOM 592 O O . LYS A 1 73 ? 4.539 -7.386 5.584 1.00 95.00 73 LYS A O 1
ATOM 597 N N . LYS A 1 74 ? 5.663 -8.922 6.793 1.00 93.62 74 LYS A N 1
ATOM 598 C CA . LYS A 1 74 ? 4.496 -9.719 7.215 1.00 93.62 74 LYS A CA 1
ATOM 599 C C . LYS A 1 74 ? 3.332 -8.865 7.708 1.00 93.62 74 LYS A C 1
ATOM 601 O O . LYS A 1 74 ? 2.221 -9.038 7.235 1.00 93.62 74 LYS A O 1
ATOM 606 N N . GLU A 1 75 ? 3.608 -7.926 8.603 1.00 92.94 75 GLU A N 1
ATOM 607 C CA . GLU A 1 75 ? 2.605 -7.025 9.177 1.00 92.94 75 GLU A CA 1
ATOM 608 C C . GLU A 1 75 ? 1.799 -6.279 8.101 1.00 92.94 75 GLU A C 1
ATOM 610 O O . GLU A 1 75 ? 0.571 -6.319 8.095 1.00 92.94 75 GLU A O 1
ATOM 615 N N . TYR A 1 76 ? 2.479 -5.665 7.129 1.00 93.75 76 TYR A N 1
ATOM 616 C CA . TYR A 1 76 ? 1.810 -4.911 6.066 1.00 93.75 76 TYR A CA 1
ATOM 617 C C . TYR A 1 76 ? 1.109 -5.833 5.074 1.00 93.75 76 TYR A C 1
ATOM 619 O O . TYR A 1 76 ? 0.068 -5.476 4.530 1.00 93.75 76 TYR A O 1
ATOM 627 N N . TYR A 1 77 ? 1.660 -7.024 4.841 1.00 93.12 77 TYR A N 1
ATOM 628 C CA . TYR A 1 77 ? 1.019 -8.017 3.992 1.00 93.12 77 TYR A CA 1
ATOM 629 C C . TYR A 1 77 ? -0.304 -8.507 4.595 1.00 93.12 77 TYR A C 1
ATOM 631 O O . TYR A 1 77 ? -1.313 -8.514 3.896 1.00 93.12 77 TYR A O 1
ATOM 639 N N . GLU A 1 78 ? -0.332 -8.838 5.890 1.00 90.75 78 GLU A N 1
ATOM 640 C CA . GLU A 1 78 ? -1.569 -9.215 6.588 1.00 90.75 78 GLU A CA 1
ATOM 641 C C . GLU A 1 78 ? -2.579 -8.060 6.596 1.00 90.75 78 GLU A C 1
ATOM 643 O O . GLU A 1 78 ? -3.766 -8.282 6.361 1.00 90.75 78 GLU A O 1
ATOM 648 N N . ARG A 1 79 ? -2.117 -6.810 6.754 1.00 90.06 79 ARG A N 1
ATOM 649 C CA . ARG A 1 79 ? -2.988 -5.628 6.661 1.00 90.06 79 ARG A CA 1
ATOM 650 C C . ARG A 1 79 ? -3.629 -5.493 5.280 1.00 90.06 79 ARG A C 1
ATOM 652 O O . ARG A 1 79 ? -4.839 -5.317 5.173 1.00 90.06 79 ARG A O 1
ATOM 659 N N . LEU A 1 80 ? -2.837 -5.626 4.215 1.00 91.44 80 LEU A N 1
ATOM 660 C CA . LEU A 1 80 ? -3.336 -5.590 2.838 1.00 91.44 80 LEU A CA 1
ATOM 661 C C . LEU A 1 80 ? -4.280 -6.759 2.538 1.00 91.44 80 LEU A C 1
ATOM 663 O O . LEU A 1 80 ? -5.269 -6.572 1.835 1.00 91.44 80 LEU A O 1
ATOM 667 N N . LYS A 1 81 ? -3.994 -7.951 3.073 1.00 90.31 81 LYS A N 1
ATOM 668 C CA . LYS A 1 81 ? -4.848 -9.137 2.956 1.00 90.31 81 LYS A CA 1
ATOM 669 C C . LYS A 1 81 ? -6.203 -8.908 3.618 1.00 90.31 81 LYS A C 1
ATOM 671 O O . LYS A 1 81 ? -7.230 -9.154 2.995 1.00 90.31 81 LYS A O 1
ATOM 676 N N . TYR A 1 82 ? -6.212 -8.388 4.838 1.00 89.81 82 TYR A N 1
ATOM 677 C CA . TYR A 1 82 ? -7.438 -8.020 5.535 1.00 89.81 82 TYR A CA 1
ATOM 678 C C . TYR A 1 82 ? -8.242 -6.960 4.755 1.00 89.81 82 TYR A C 1
ATOM 680 O O . TYR A 1 82 ? -9.436 -7.143 4.527 1.00 89.81 82 TYR A O 1
ATOM 688 N N . LEU A 1 83 ? -7.589 -5.908 4.248 1.00 87.00 83 LEU A N 1
ATOM 689 C CA . LEU A 1 83 ? -8.254 -4.883 3.436 1.00 87.00 83 LEU A CA 1
ATOM 690 C C . LEU A 1 83 ? -8.795 -5.436 2.111 1.00 87.00 83 LEU A C 1
ATOM 692 O O . LEU A 1 83 ? -9.859 -5.023 1.666 1.00 87.00 83 LEU A O 1
ATOM 696 N N . HIS A 1 84 ? -8.097 -6.387 1.490 1.00 86.94 84 HIS A N 1
ATOM 697 C CA . HIS A 1 84 ? -8.578 -7.092 0.301 1.00 86.94 84 HIS A CA 1
ATOM 698 C C . HIS A 1 84 ? -9.896 -7.825 0.575 1.00 86.94 84 HIS A C 1
ATOM 700 O O . HIS A 1 84 ? -10.846 -7.638 -0.185 1.00 86.94 84 HIS A O 1
ATOM 706 N N . PHE A 1 85 ? -9.982 -8.571 1.683 1.00 84.69 85 PHE A N 1
ATOM 707 C CA . PHE A 1 85 ? -11.231 -9.212 2.101 1.00 84.69 85 PHE A CA 1
ATOM 708 C C . PHE A 1 85 ? -12.327 -8.188 2.391 1.00 84.69 85 PHE A C 1
ATOM 710 O O . PHE A 1 85 ? -13.447 -8.328 1.909 1.00 84.69 85 PHE A O 1
ATOM 717 N N . ARG A 1 86 ? -11.991 -7.127 3.129 1.00 81.75 86 ARG A N 1
ATOM 718 C CA . ARG A 1 86 ? -12.937 -6.083 3.527 1.00 81.75 86 ARG A CA 1
ATOM 719 C C . ARG A 1 86 ? -13.526 -5.320 2.341 1.00 81.75 86 ARG A C 1
ATOM 721 O O . ARG A 1 86 ? -14.720 -5.045 2.313 1.00 81.75 86 ARG A O 1
ATOM 728 N N . PHE A 1 87 ? -12.699 -4.965 1.365 1.00 82.25 87 PHE A N 1
ATOM 729 C CA . PHE A 1 87 ? -13.140 -4.250 0.170 1.00 82.25 87 PHE A CA 1
ATOM 730 C C . PHE A 1 87 ? -13.761 -5.169 -0.887 1.00 82.25 87 PHE A C 1
ATOM 732 O O . PHE A 1 87 ? -14.335 -4.664 -1.850 1.00 82.25 87 PHE A O 1
ATOM 739 N N . GLY A 1 88 ? -13.649 -6.493 -0.731 1.00 79.38 88 GLY A N 1
ATOM 740 C CA . GLY A 1 88 ? -14.104 -7.460 -1.728 1.00 79.38 88 GLY A CA 1
ATOM 741 C C . GLY A 1 88 ? -13.368 -7.315 -3.060 1.00 79.38 88 GLY A C 1
ATOM 742 O O . GLY A 1 88 ? -13.979 -7.446 -4.117 1.00 79.38 88 GLY A O 1
ATOM 743 N N . THR A 1 89 ? -12.074 -6.973 -3.031 1.00 81.19 89 THR A N 1
ATOM 744 C CA . THR A 1 89 ? -11.306 -6.790 -4.273 1.00 81.19 89 THR A CA 1
ATOM 745 C C . THR A 1 89 ? -10.929 -8.129 -4.892 1.00 81.19 89 THR A C 1
ATOM 747 O O . THR A 1 89 ? -10.892 -9.146 -4.211 1.00 81.19 89 THR A O 1
ATOM 750 N N . PHE A 1 90 ? -10.564 -8.138 -6.174 1.00 76.88 90 PHE A N 1
ATOM 751 C CA . PHE A 1 90 ? -10.103 -9.359 -6.842 1.00 76.88 90 PHE A CA 1
ATOM 752 C C . PHE A 1 90 ? -8.749 -9.866 -6.314 1.00 76.88 90 PHE A C 1
ATOM 754 O O . PHE A 1 90 ? -8.465 -11.060 -6.352 1.00 76.88 90 PHE A O 1
ATOM 761 N N . SER A 1 91 ? -7.877 -8.973 -5.826 1.00 86.62 91 SER A N 1
ATOM 762 C CA . SER A 1 91 ? -6.545 -9.362 -5.353 1.00 86.62 91 SER A CA 1
ATOM 763 C C . SER A 1 91 ? -5.931 -8.380 -4.352 1.00 86.62 91 SER A C 1
ATOM 765 O O . SER A 1 91 ? -6.209 -7.179 -4.368 1.00 86.62 91 SER A O 1
ATOM 767 N N . ILE A 1 92 ? -4.977 -8.873 -3.554 1.00 89.31 92 ILE A N 1
ATOM 768 C CA . ILE A 1 92 ? -4.102 -8.040 -2.708 1.00 89.31 92 ILE A CA 1
ATOM 769 C C . ILE A 1 92 ? -3.345 -6.999 -3.551 1.00 89.31 92 ILE A C 1
ATOM 771 O O . ILE A 1 92 ? -3.121 -5.874 -3.101 1.00 89.31 92 ILE A O 1
ATOM 775 N N . ALA A 1 93 ? -2.987 -7.340 -4.795 1.00 89.94 93 ALA A N 1
ATOM 776 C CA . ALA A 1 93 ? -2.308 -6.423 -5.705 1.00 89.94 93 ALA A CA 1
ATOM 777 C C . ALA A 1 93 ? -3.168 -5.191 -6.021 1.00 89.94 93 ALA A C 1
ATOM 779 O O . ALA A 1 93 ? -2.635 -4.087 -6.094 1.00 89.94 93 ALA A O 1
ATOM 780 N N . THR A 1 94 ? -4.489 -5.352 -6.138 1.00 89.12 94 THR A N 1
ATOM 781 C CA . THR A 1 94 ? -5.432 -4.245 -6.343 1.00 89.12 94 THR A CA 1
ATOM 782 C C . THR A 1 94 ? -5.355 -3.235 -5.197 1.00 89.12 94 THR A C 1
ATOM 784 O O . THR A 1 94 ? -5.186 -2.039 -5.432 1.00 89.12 94 THR A O 1
ATOM 787 N N . VAL A 1 95 ? -5.380 -3.721 -3.953 1.00 90.19 95 VAL A N 1
ATOM 788 C CA . VAL A 1 95 ? -5.283 -2.882 -2.748 1.00 90.19 95 VAL A CA 1
ATOM 789 C C . VAL A 1 95 ? -3.924 -2.190 -2.667 1.00 90.19 95 VAL A C 1
ATOM 791 O O . VAL A 1 95 ? -3.837 -0.991 -2.407 1.00 90.19 95 VAL A O 1
ATOM 794 N N . LEU A 1 96 ? -2.847 -2.925 -2.938 1.00 92.62 96 LEU A N 1
ATOM 795 C CA . LEU A 1 96 ? -1.503 -2.362 -2.931 1.00 92.62 96 LEU A CA 1
ATOM 796 C C . LEU A 1 96 ? -1.343 -1.252 -3.983 1.00 92.62 96 LEU A C 1
ATOM 798 O O . LEU A 1 96 ? -0.821 -0.186 -3.664 1.00 92.62 96 LEU A O 1
ATOM 802 N N . ARG A 1 97 ? -1.823 -1.465 -5.215 1.00 91.31 97 ARG A N 1
ATOM 803 C CA . ARG A 1 97 ? -1.805 -0.442 -6.275 1.00 91.31 97 ARG A CA 1
ATOM 804 C C . ARG A 1 97 ? -2.569 0.805 -5.867 1.00 91.31 97 ARG A C 1
ATOM 806 O O . ARG A 1 97 ? -2.068 1.903 -6.079 1.00 91.31 97 ARG A O 1
ATOM 813 N N . PHE A 1 98 ? -3.740 0.640 -5.256 1.00 89.25 98 PHE A N 1
ATOM 814 C CA . PHE A 1 98 ? -4.539 1.756 -4.763 1.00 89.25 98 PHE A CA 1
ATOM 815 C C . PHE A 1 98 ? -3.737 2.645 -3.801 1.00 89.25 98 PHE A C 1
ATOM 817 O O . PHE A 1 98 ? -3.599 3.845 -4.043 1.00 89.25 98 PHE A O 1
ATOM 824 N N . PHE A 1 99 ? -3.121 2.059 -2.770 1.00 91.12 99 PHE A N 1
ATOM 825 C CA . PHE A 1 99 ? -2.322 2.830 -1.812 1.00 91.12 99 PHE A CA 1
ATOM 826 C C . PHE A 1 99 ? -1.073 3.454 -2.435 1.00 91.12 99 PHE A C 1
ATOM 828 O O . PHE A 1 99 ? -0.756 4.608 -2.143 1.00 91.12 99 PHE A O 1
ATOM 835 N N . LEU A 1 100 ? -0.381 2.726 -3.314 1.00 92.25 100 LEU A N 1
ATOM 836 C CA . LEU A 1 100 ? 0.791 3.255 -4.010 1.00 92.25 100 LEU A CA 1
ATOM 837 C C . LEU A 1 100 ? 0.421 4.434 -4.918 1.00 92.25 100 LEU A C 1
ATOM 839 O O . LEU A 1 100 ? 1.122 5.441 -4.908 1.00 92.25 100 LEU A O 1
ATOM 843 N N . ARG A 1 101 ? -0.697 4.352 -5.647 1.00 90.25 101 ARG A N 1
ATOM 844 C CA . ARG A 1 101 ? -1.185 5.436 -6.512 1.00 90.25 101 ARG A CA 1
ATOM 845 C C . ARG A 1 101 ? -1.636 6.652 -5.726 1.00 90.25 101 ARG A C 1
ATOM 847 O O . ARG A 1 101 ? -1.341 7.767 -6.143 1.00 90.25 101 ARG A O 1
ATOM 854 N N . ILE A 1 102 ? -2.311 6.460 -4.592 1.00 88.75 102 ILE A N 1
ATOM 855 C CA . ILE A 1 102 ? -2.631 7.575 -3.693 1.00 88.75 102 ILE A CA 1
ATOM 856 C C . ILE A 1 102 ? -1.351 8.291 -3.287 1.00 88.75 102 ILE A C 1
ATOM 858 O O . ILE A 1 102 ? -1.254 9.505 -3.435 1.00 88.75 102 ILE A O 1
ATOM 862 N N . TYR A 1 103 ? -0.365 7.532 -2.816 1.00 90.75 103 TYR A N 1
ATOM 863 C CA . TYR A 1 103 ? 0.842 8.111 -2.251 1.00 90.75 103 TYR A CA 1
ATOM 864 C C . TYR A 1 103 ? 1.749 8.770 -3.301 1.00 90.75 103 TYR A C 1
ATOM 866 O O . TYR A 1 103 ? 2.305 9.836 -3.044 1.00 90.75 103 TYR A O 1
ATOM 874 N N . LEU A 1 104 ? 1.924 8.144 -4.467 1.00 90.12 104 LEU A N 1
ATOM 875 C CA . LEU A 1 104 ? 2.904 8.573 -5.472 1.00 90.12 104 LEU A CA 1
ATOM 876 C C . LEU A 1 104 ? 2.328 9.501 -6.540 1.00 90.12 104 LEU A C 1
ATOM 878 O O . LEU A 1 104 ? 3.042 10.387 -7.005 1.00 90.12 104 LEU A O 1
ATOM 882 N N . ILE A 1 105 ? 1.063 9.306 -6.917 1.00 86.56 105 ILE A N 1
ATOM 883 C CA . ILE A 1 105 ? 0.456 9.974 -8.073 1.00 86.56 105 ILE A CA 1
ATOM 884 C C . ILE A 1 105 ? -0.600 10.978 -7.603 1.00 86.56 105 ILE A C 1
ATOM 886 O O . ILE A 1 105 ? -0.398 12.183 -7.719 1.00 86.56 105 ILE A O 1
ATOM 890 N N . LYS A 1 106 ? -1.705 10.501 -7.014 1.00 83.62 106 LYS A N 1
ATOM 891 C CA . LYS A 1 106 ? -2.897 11.333 -6.759 1.00 83.62 106 LYS A CA 1
ATOM 892 C C . LYS A 1 106 ? -2.672 12.427 -5.712 1.00 83.62 106 LYS A C 1
ATOM 894 O O . LYS A 1 106 ? -3.175 13.529 -5.877 1.00 83.62 106 LYS A O 1
ATOM 899 N N . ALA A 1 107 ? -1.944 12.130 -4.635 1.00 79.12 107 ALA A N 1
ATOM 900 C CA . ALA A 1 107 ? -1.724 13.057 -3.521 1.00 79.12 107 ALA A CA 1
ATOM 901 C C . ALA A 1 107 ? -0.249 13.472 -3.389 1.00 79.12 107 ALA A C 1
ATOM 903 O O . ALA A 1 107 ? 0.240 13.758 -2.291 1.00 79.12 107 ALA A O 1
ATOM 904 N N . ARG A 1 108 ? 0.492 13.491 -4.504 1.00 77.62 108 ARG A N 1
ATOM 905 C CA . ARG A 1 108 ? 1.904 13.886 -4.519 1.00 77.62 108 ARG A CA 1
ATOM 906 C C . ARG A 1 108 ? 2.075 15.278 -3.897 1.00 77.62 108 ARG A C 1
ATOM 908 O O . ARG A 1 108 ? 1.340 16.205 -4.208 1.00 77.62 108 ARG A O 1
ATOM 915 N N . GLY A 1 109 ? 3.045 15.417 -2.997 1.00 74.19 109 GLY A N 1
ATOM 916 C CA . GLY A 1 109 ? 3.331 16.675 -2.293 1.00 74.19 109 GLY A CA 1
ATOM 917 C C . GLY A 1 109 ? 2.481 16.909 -1.041 1.00 74.19 109 GLY A C 1
ATOM 918 O O . GLY A 1 109 ? 3.037 17.325 -0.035 1.00 74.19 109 GLY A O 1
ATOM 919 N N . VAL A 1 110 ? 1.196 16.545 -1.056 1.00 83.88 110 VAL A N 1
ATOM 920 C CA . VAL A 1 110 ? 0.258 16.792 0.063 1.00 83.88 110 VAL A CA 1
ATOM 921 C C . VAL A 1 110 ? 0.002 15.570 0.949 1.00 83.88 110 VAL A C 1
ATOM 923 O O . VAL A 1 110 ? -0.510 15.697 2.057 1.00 83.88 110 VAL A O 1
ATOM 926 N N . ILE A 1 111 ? 0.366 14.361 0.502 1.00 85.06 111 ILE A N 1
ATOM 927 C CA . ILE A 1 111 ? 0.031 13.119 1.215 1.00 85.06 111 ILE A CA 1
ATOM 928 C C . ILE A 1 111 ? 0.595 13.067 2.637 1.00 85.06 111 ILE A C 1
ATOM 930 O O . ILE A 1 111 ? -0.055 12.532 3.529 1.00 85.06 111 ILE A O 1
ATOM 934 N N . ASN A 1 112 ? 1.785 13.627 2.879 1.00 83.56 112 ASN A N 1
ATOM 935 C CA . ASN A 1 112 ? 2.346 13.642 4.230 1.00 83.56 112 ASN A CA 1
ATOM 936 C C . ASN A 1 112 ? 1.511 14.535 5.161 1.00 83.56 112 ASN A C 1
ATOM 938 O O . ASN A 1 112 ? 1.284 14.146 6.304 1.00 83.56 112 ASN A O 1
ATOM 942 N N . ASP A 1 113 ? 1.006 15.667 4.664 1.00 82.75 113 ASP A N 1
ATOM 943 C CA . ASP A 1 113 ? 0.149 16.573 5.434 1.00 82.75 113 ASP A CA 1
ATOM 944 C C . ASP A 1 113 ? -1.208 15.931 5.723 1.00 82.75 113 ASP A C 1
ATOM 946 O O . ASP A 1 113 ? -1.691 15.993 6.851 1.00 82.75 113 ASP A O 1
ATOM 950 N N . ILE A 1 114 ? -1.779 15.219 4.743 1.00 83.19 114 ILE A N 1
ATOM 951 C CA . ILE A 1 114 ? -3.005 14.428 4.930 1.00 83.19 114 ILE A CA 1
ATOM 952 C C . ILE A 1 114 ? -2.788 13.349 5.997 1.00 83.19 114 ILE A C 1
ATOM 954 O O . ILE A 1 114 ? -3.600 13.213 6.907 1.00 83.19 114 ILE A O 1
ATOM 958 N N . ILE A 1 115 ? -1.683 12.598 5.933 1.00 83.81 115 ILE A N 1
ATOM 959 C CA . ILE A 1 115 ? -1.364 11.569 6.935 1.00 83.81 115 ILE A CA 1
ATOM 960 C C . ILE A 1 115 ? -1.227 12.194 8.328 1.00 83.81 115 ILE A C 1
ATOM 962 O O . ILE A 1 115 ? -1.726 11.627 9.299 1.00 83.81 115 ILE A O 1
ATOM 966 N N . LEU A 1 116 ? -0.562 13.347 8.446 1.00 83.50 116 LEU A N 1
ATOM 967 C CA . LEU A 1 116 ? -0.431 14.059 9.719 1.00 83.50 116 LEU A CA 1
ATOM 968 C C . LEU A 1 116 ? -1.785 14.541 10.242 1.00 83.50 116 LEU A C 1
ATOM 970 O O . LEU A 1 116 ? -2.057 14.396 11.431 1.00 83.50 116 LEU A O 1
ATOM 974 N N . MET A 1 117 ? -2.637 15.073 9.367 1.00 79.88 117 MET A N 1
ATOM 975 C CA . MET A 1 117 ? -3.988 15.509 9.710 1.00 79.88 117 MET A CA 1
ATOM 976 C C . MET A 1 117 ? -4.831 14.342 10.229 1.00 79.88 117 MET A C 1
ATOM 978 O O . MET A 1 117 ? -5.431 14.453 11.293 1.00 79.88 117 MET A O 1
ATOM 982 N N . VAL A 1 118 ? -4.815 13.207 9.526 1.00 79.12 118 VAL A N 1
ATOM 983 C CA . VAL A 1 118 ? -5.525 11.984 9.926 1.00 79.12 118 VAL A CA 1
ATOM 984 C C . VAL A 1 118 ? -5.018 11.466 11.272 1.00 79.12 118 VAL A C 1
ATOM 986 O O . VAL A 1 118 ? -5.812 11.152 12.152 1.00 79.12 118 VAL A O 1
ATOM 989 N N . ARG A 1 119 ? -3.695 11.415 11.474 1.00 77.44 119 ARG A N 1
ATOM 990 C CA . ARG A 1 119 ? -3.114 10.975 12.753 1.00 77.44 119 ARG A CA 1
ATOM 991 C C . ARG A 1 119 ? -3.539 11.877 13.909 1.00 77.44 119 ARG A C 1
ATOM 993 O O . ARG A 1 119 ? -4.032 11.360 14.902 1.00 77.44 119 ARG A O 1
ATOM 1000 N N . LYS A 1 120 ? -3.436 13.200 13.748 1.00 76.56 120 LYS A N 1
ATOM 1001 C CA . LYS A 1 120 ? -3.887 14.175 14.755 1.00 76.56 120 LYS A CA 1
ATOM 1002 C C . LYS A 1 120 ? -5.382 14.072 15.043 1.00 76.56 120 LYS A C 1
ATOM 1004 O O . LYS A 1 120 ? -5.795 14.188 16.188 1.00 76.56 120 LYS A O 1
ATOM 1009 N N . PHE A 1 121 ? -6.197 13.848 14.014 1.00 70.19 121 PHE A N 1
ATOM 1010 C CA . PHE A 1 121 ? -7.632 13.643 14.189 1.00 70.19 121 PHE A CA 1
ATOM 1011 C C . PHE A 1 121 ? -7.931 12.385 15.021 1.00 70.19 121 PHE A C 1
ATOM 1013 O O . PHE A 1 121 ? -8.827 12.394 15.862 1.00 70.19 121 PHE A O 1
ATOM 1020 N N . ASN A 1 122 ? -7.147 11.323 14.827 1.00 67.56 122 ASN A N 1
ATOM 1021 C CA . ASN A 1 122 ? -7.317 10.058 15.537 1.00 67.56 122 ASN A CA 1
ATOM 1022 C C . ASN A 1 122 ? -6.733 10.026 16.950 1.00 67.56 122 ASN A C 1
ATOM 1024 O O . ASN A 1 122 ? -7.221 9.246 17.763 1.00 67.56 122 ASN A O 1
ATOM 1028 N N . GLU A 1 123 ? -5.743 10.861 17.270 1.00 68.25 123 GLU A N 1
ATOM 1029 C CA . GLU A 1 123 ? -5.137 10.934 18.611 1.00 68.25 123 GLU A CA 1
ATOM 1030 C C . GLU A 1 123 ? -6.174 11.195 19.718 1.00 68.25 123 GLU A C 1
ATOM 1032 O O . GLU A 1 123 ? -6.065 10.636 20.807 1.00 68.25 123 GLU A O 1
ATOM 1037 N N . ASN A 1 124 ? -7.228 11.963 19.424 1.00 54.28 124 ASN A N 1
ATOM 1038 C CA . ASN A 1 124 ? -8.261 12.327 20.403 1.00 54.28 124 ASN A CA 1
ATOM 1039 C C . ASN A 1 124 ? -9.488 11.398 20.381 1.00 54.28 124 ASN A C 1
ATOM 1041 O O . A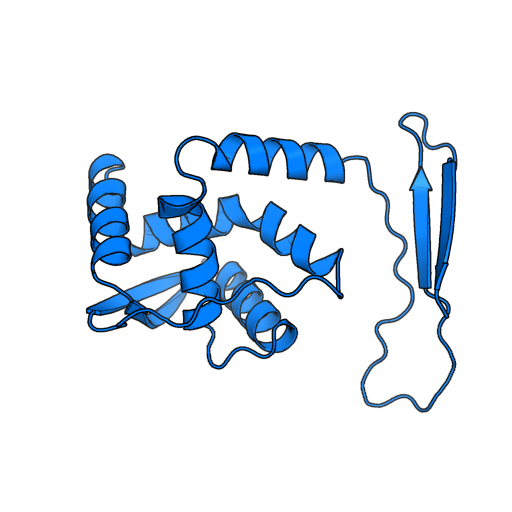SN A 1 124 ? -10.488 11.664 21.054 1.00 54.28 124 ASN A O 1
ATOM 1045 N N . ARG A 1 125 ? -9.455 10.312 19.601 1.00 56.78 125 ARG A N 1
ATOM 1046 C CA . ARG A 1 125 ? -10.611 9.434 19.394 1.00 56.78 125 ARG A CA 1
ATOM 1047 C C . ARG A 1 125 ? -10.478 8.168 20.246 1.00 56.78 125 ARG A C 1
ATOM 1049 O O . ARG A 1 125 ? -9.773 7.231 19.885 1.00 56.78 125 ARG A O 1
ATOM 1056 N N . ILE A 1 126 ? -11.173 8.128 21.384 1.00 50.66 126 ILE A N 1
ATOM 1057 C CA . ILE A 1 126 ? -11.280 6.927 22.230 1.00 50.66 126 ILE A CA 1
ATOM 1058 C C . ILE A 1 126 ? -12.483 6.106 21.761 1.00 50.66 126 ILE A C 1
ATOM 1060 O O . ILE A 1 126 ? -13.619 6.567 21.828 1.00 50.66 126 ILE A O 1
ATOM 1064 N N . TRP A 1 127 ? -12.235 4.881 21.303 1.00 52.56 127 TRP A N 1
ATOM 1065 C CA . TRP A 1 127 ? -13.276 3.968 20.836 1.00 52.56 127 TRP A CA 1
ATOM 1066 C C . TRP A 1 127 ? -13.506 2.834 21.836 1.00 52.56 127 TRP A C 1
ATOM 1068 O O . TRP A 1 127 ? -12.556 2.198 22.286 1.00 52.56 127 TRP A O 1
ATOM 1078 N N . SER A 1 128 ? -14.772 2.538 22.137 1.00 38.28 128 SER A N 1
ATOM 1079 C CA . SER A 1 128 ? -15.176 1.293 22.796 1.00 38.28 128 SER A CA 1
ATOM 1080 C C . SER A 1 128 ? -15.669 0.303 21.741 1.00 38.28 128 SER A C 1
ATOM 1082 O O . SER A 1 128 ? -16.605 0.609 21.003 1.00 38.28 128 SER A O 1
ATOM 1084 N N . CYS A 1 129 ? -15.054 -0.874 21.671 1.00 40.66 129 CYS A N 1
ATOM 1085 C CA . CYS A 1 129 ? -15.509 -1.977 20.829 1.00 40.66 129 CYS A CA 1
ATOM 1086 C C . CYS A 1 129 ? -16.703 -2.690 21.490 1.00 40.66 129 CYS A C 1
ATOM 1088 O O . CYS A 1 129 ? -16.655 -2.977 22.686 1.00 40.66 129 CYS A O 1
ATOM 1090 N N . LEU A 1 130 ? -17.747 -2.994 20.718 1.00 35.31 130 LEU A N 1
ATOM 1091 C CA . LEU A 1 130 ? -18.736 -4.024 21.044 1.00 35.31 130 LEU A CA 1
ATOM 1092 C C . LEU A 1 130 ? -18.657 -5.102 19.961 1.00 35.31 130 LEU A C 1
ATOM 1094 O O . LEU A 1 130 ? -18.442 -4.783 18.793 1.00 35.31 130 LEU A O 1
ATOM 1098 N N . ASP A 1 131 ? -18.759 -6.351 20.414 1.00 38.97 131 ASP A N 1
ATOM 1099 C CA . ASP A 1 131 ? -18.394 -7.603 19.746 1.00 38.97 131 ASP A CA 1
ATOM 1100 C C . ASP A 1 131 ? -18.450 -7.622 18.213 1.00 38.97 131 ASP A C 1
ATOM 1102 O O . ASP A 1 131 ? -19.473 -7.361 17.576 1.00 38.97 131 ASP A O 1
ATOM 1106 N N . ILE A 1 132 ? -17.337 -8.069 17.629 1.00 42.41 132 ILE A N 1
ATOM 1107 C CA . ILE A 1 132 ? -17.251 -8.483 16.232 1.00 42.41 132 ILE A CA 1
ATOM 1108 C C . ILE A 1 132 ? -18.132 -9.725 16.090 1.00 42.41 132 ILE A C 1
ATOM 1110 O O . ILE A 1 132 ? -17.757 -10.815 16.522 1.00 42.41 132 ILE A O 1
ATOM 1114 N N . GLY A 1 133 ? -19.309 -9.557 15.485 1.00 38.56 133 GLY A N 1
ATOM 1115 C CA . GLY A 1 133 ? -20.184 -10.658 15.099 1.00 38.56 133 GLY A CA 1
ATOM 1116 C C . GLY A 1 133 ? -19.414 -11.678 14.262 1.00 38.56 133 GLY A C 1
ATOM 1117 O O . GLY A 1 133 ? -19.129 -11.462 13.085 1.00 38.56 133 GLY A O 1
ATOM 1118 N N . CYS A 1 134 ? -19.052 -12.792 14.890 1.00 36.03 134 CYS A N 1
ATOM 1119 C CA . CYS A 1 134 ? -18.496 -13.948 14.216 1.00 36.03 134 CYS A CA 1
ATOM 1120 C C . CYS A 1 134 ? -19.633 -14.618 13.436 1.00 36.03 134 CYS A C 1
ATOM 1122 O O . CYS A 1 134 ? -20.750 -14.725 13.941 1.00 36.03 134 CYS A O 1
ATOM 1124 N N . HIS A 1 135 ? -19.360 -15.115 12.231 1.00 41.12 135 HIS A N 1
ATOM 1125 C CA . HIS A 1 135 ? -20.332 -15.743 11.313 1.00 41.12 135 HIS A CA 1
ATOM 1126 C C . HIS A 1 135 ? -21.042 -16.996 11.886 1.00 41.12 135 HIS A C 1
ATOM 1128 O O . HIS A 1 135 ? -21.776 -17.674 11.174 1.00 41.12 135 HIS A O 1
ATOM 1134 N N . MET A 1 136 ? -20.789 -17.319 13.157 1.00 36.56 136 MET A N 1
ATOM 1135 C CA . MET A 1 136 ? -21.260 -18.487 13.892 1.00 36.56 136 MET A CA 1
ATOM 1136 C C . MET A 1 136 ? -22.257 -18.157 15.017 1.00 36.56 136 MET A C 1
ATOM 1138 O O . MET A 1 136 ? -22.758 -19.094 15.632 1.00 36.56 136 MET A O 1
ATOM 1142 N N . SER A 1 137 ? -22.581 -16.887 15.310 1.00 37.31 137 SER A N 1
ATOM 1143 C CA . SER A 1 137 ? -23.626 -16.569 16.299 1.00 37.31 137 SER A CA 1
ATOM 1144 C C . SER A 1 137 ? -24.919 -16.087 15.637 1.00 37.31 137 SER A C 1
ATOM 1146 O O . SER A 1 137 ? -24.987 -15.098 14.909 1.00 37.31 137 SER A O 1
ATOM 1148 N N . LEU A 1 138 ? -25.980 -16.850 15.883 1.00 41.38 138 LEU A N 1
ATOM 1149 C CA . LEU A 1 138 ? -27.347 -16.523 15.513 1.00 41.38 138 LEU A CA 1
ATOM 1150 C C . LEU A 1 138 ? -27.796 -15.233 16.218 1.00 41.38 138 LEU A C 1
ATOM 1152 O O . LEU A 1 138 ? -27.830 -15.176 17.442 1.00 41.38 138 LEU A O 1
ATOM 1156 N N . LYS A 1 139 ? -28.166 -14.233 15.406 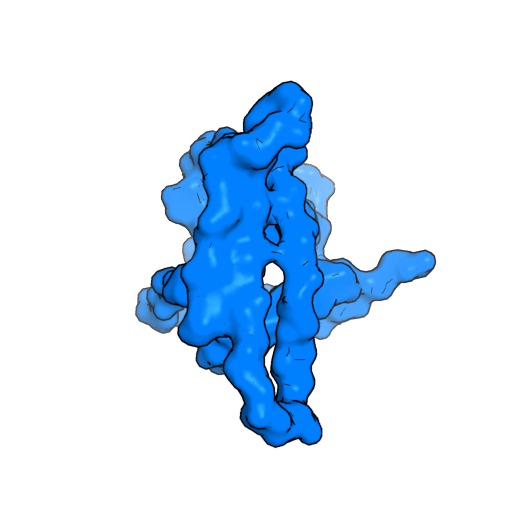1.00 44.78 139 LYS A N 1
ATOM 1157 C CA . LYS A 1 139 ? -29.106 -13.126 15.669 1.00 44.78 139 LYS A CA 1
ATOM 1158 C C . LYS A 1 139 ? -29.316 -12.732 17.144 1.00 44.78 139 LYS A C 1
ATOM 1160 O O . LYS A 1 139 ? -30.313 -13.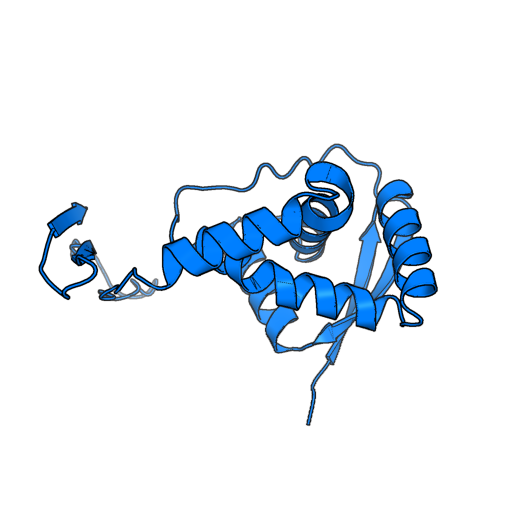107 17.756 1.00 44.78 139 LYS A O 1
ATOM 1165 N N . THR A 1 140 ? -28.506 -11.796 17.620 1.00 46.47 140 THR A N 1
ATOM 1166 C CA . THR A 1 140 ? -28.962 -10.734 18.530 1.00 46.47 140 THR A CA 1
ATOM 1167 C C . THR A 1 140 ? -28.581 -9.388 17.905 1.00 46.47 140 THR A C 1
ATOM 1169 O O . THR A 1 140 ? -27.462 -9.260 17.408 1.00 46.47 140 THR A O 1
ATOM 1172 N N . PRO A 1 141 ? -29.487 -8.392 17.834 1.00 46.41 141 PRO A N 1
ATOM 1173 C CA . PRO A 1 141 ? -29.137 -7.072 17.317 1.00 46.41 141 PRO A CA 1
ATOM 1174 C C . PRO A 1 141 ? -28.133 -6.418 18.274 1.00 46.41 141 PRO A C 1
ATOM 1176 O O . PRO A 1 141 ? -28.482 -5.999 19.378 1.00 46.41 141 PRO A O 1
ATOM 1179 N N . GLY A 1 142 ? -26.860 -6.410 17.881 1.00 46.69 142 GLY A N 1
ATOM 1180 C CA . GLY A 1 142 ? -25.786 -5.777 18.636 1.00 46.69 142 GLY A CA 1
ATOM 1181 C C . GLY A 1 142 ? -25.847 -4.263 18.471 1.00 46.69 142 GLY A C 1
ATOM 1182 O O . GLY A 1 142 ? -25.797 -3.757 17.356 1.00 46.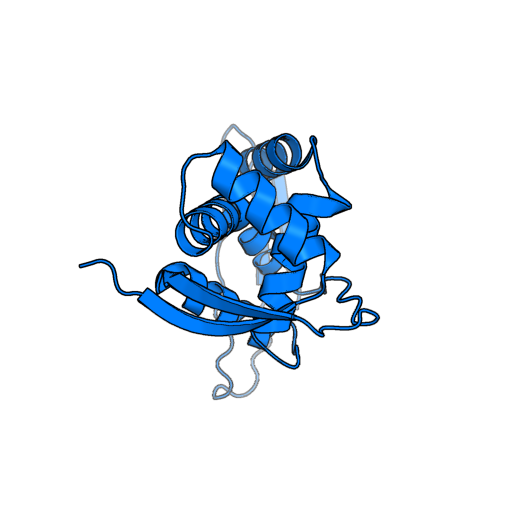69 142 GLY A O 1
ATOM 1183 N N . ILE A 1 143 ? -25.940 -3.530 19.579 1.00 47.16 143 ILE A N 1
ATOM 1184 C CA . ILE A 1 143 ? -25.938 -2.064 19.565 1.00 47.16 143 ILE A CA 1
ATOM 1185 C C . ILE A 1 143 ? -24.486 -1.596 19.508 1.00 47.16 143 ILE A C 1
ATOM 1187 O O . ILE A 1 143 ? -23.757 -1.722 20.488 1.00 47.16 143 ILE A O 1
ATOM 1191 N N . SER A 1 144 ? -24.070 -1.016 18.387 1.00 48.47 144 SER A N 1
ATOM 1192 C CA . SER A 1 144 ? -22.758 -0.369 18.282 1.00 48.47 144 SER A CA 1
ATOM 1193 C C . SER A 1 144 ? -22.851 1.074 18.768 1.00 48.47 144 SER A C 1
ATOM 1195 O O . SER A 1 144 ? -23.811 1.769 18.434 1.00 48.47 144 SER A O 1
ATOM 1197 N N . ARG A 1 145 ? -21.872 1.542 19.557 1.00 48.28 145 ARG A N 1
ATOM 1198 C CA . ARG A 1 145 ? -21.838 2.918 20.084 1.00 48.28 145 ARG A CA 1
ATOM 1199 C C . ARG A 1 145 ? -20.503 3.587 19.787 1.00 48.28 145 ARG A C 1
ATOM 1201 O O . ARG A 1 145 ? -19.453 3.050 20.125 1.00 48.28 145 ARG A O 1
ATOM 1208 N N . ILE A 1 146 ? -20.551 4.777 19.201 1.00 54.06 146 ILE A N 1
ATOM 1209 C CA . ILE A 1 146 ? -19.395 5.663 19.062 1.00 54.06 146 ILE A CA 1
ATOM 1210 C C . ILE A 1 146 ? -19.426 6.642 20.225 1.00 54.06 146 ILE A C 1
ATOM 1212 O O . ILE A 1 146 ? -20.420 7.336 20.431 1.00 54.06 146 ILE A O 1
ATOM 1216 N N . ILE A 1 147 ? -18.326 6.702 20.969 1.00 53.78 147 ILE A N 1
ATOM 1217 C CA . ILE A 1 147 ? -18.132 7.636 22.072 1.00 53.78 147 ILE A CA 1
ATOM 1218 C C . ILE A 1 147 ? -17.178 8.725 21.587 1.00 53.78 147 ILE A C 1
ATOM 1220 O O . ILE A 1 147 ? -16.062 8.438 21.170 1.00 53.78 147 ILE A O 1
ATOM 1224 N N . ILE A 1 148 ? -17.617 9.981 21.623 1.00 54.78 148 ILE A N 1
ATOM 1225 C CA . ILE A 1 148 ? -16.770 11.139 21.328 1.00 54.78 148 ILE A CA 1
ATOM 1226 C C . ILE A 1 148 ? -16.482 11.841 22.647 1.00 54.78 148 ILE A C 1
ATOM 1228 O O . ILE A 1 148 ? -17.400 12.345 23.299 1.00 54.78 148 ILE A O 1
ATOM 1232 N N . LEU A 1 149 ? -15.210 11.885 23.029 1.00 49.59 149 LEU A N 1
ATOM 1233 C CA . LEU A 1 149 ? -14.735 12.631 24.188 1.00 49.59 149 LEU A CA 1
ATOM 1234 C C . LEU A 1 149 ? -14.140 13.975 23.745 1.00 49.59 149 LEU A C 1
ATOM 1236 O O . LEU A 1 149 ? -13.702 14.149 22.611 1.00 49.59 149 LEU A O 1
ATOM 1240 N N . SER A 1 150 ? -14.170 14.953 24.640 1.00 57.09 150 SER A N 1
ATOM 1241 C CA . SER A 1 150 ? -13.436 16.206 24.502 1.00 57.09 150 SER A CA 1
ATOM 1242 C C . SER A 1 150 ? -11.968 16.028 24.886 1.00 57.09 150 SER A C 1
ATOM 1244 O O . SER A 1 150 ? -11.604 15.061 25.552 1.00 57.09 150 SER A O 1
ATOM 1246 N N . ASP A 1 151 ? -11.154 17.041 24.592 1.00 45.56 151 ASP A N 1
ATOM 1247 C CA . ASP A 1 151 ? -9.744 17.113 25.004 1.00 45.56 151 ASP A CA 1
ATOM 1248 C C . ASP A 1 151 ? -9.557 17.168 26.540 1.00 45.56 151 ASP A C 1
ATOM 1250 O O . ASP A 1 151 ? -8.440 17.082 27.041 1.00 45.56 151 ASP A O 1
ATOM 1254 N N . LYS A 1 152 ? -10.650 17.299 27.310 1.00 66.56 152 LYS A N 1
ATOM 1255 C CA . LYS A 1 152 ? -10.682 17.183 28.780 1.00 66.56 152 LYS A CA 1
ATOM 1256 C C . LYS A 1 152 ? -11.265 15.844 29.256 1.00 66.56 152 LYS A C 1
ATOM 1258 O O . LYS A 1 152 ? -11.695 15.746 30.401 1.00 66.56 152 LYS A O 1
ATOM 1263 N N . PHE A 1 153 ? -11.349 14.846 28.376 1.00 53.16 153 PHE A N 1
ATOM 1264 C CA . PHE A 1 153 ? -11.973 13.540 28.625 1.00 53.16 153 PHE A CA 1
ATOM 1265 C C . PHE A 1 153 ? -13.460 13.607 29.017 1.00 53.16 153 PHE A C 1
ATOM 1267 O O . PHE A 1 153 ? -13.985 12.691 29.645 1.00 53.16 153 PHE A O 1
ATOM 1274 N N . THR A 1 154 ? -14.174 14.671 28.634 1.00 53.28 154 THR A N 1
ATOM 1275 C CA . THR A 1 154 ? -15.621 14.775 28.887 1.00 53.28 154 THR A CA 1
ATOM 1276 C C . THR A 1 154 ? -16.431 14.267 27.700 1.00 53.28 154 THR A C 1
ATOM 1278 O O . THR A 1 154 ? -16.111 14.570 26.553 1.00 53.28 154 THR A O 1
ATOM 1281 N N . LEU A 1 155 ? -17.495 13.504 27.960 1.00 52.38 155 LEU A N 1
ATOM 1282 C CA . LEU A 1 155 ? -18.377 12.968 26.923 1.00 52.38 155 LEU A CA 1
ATOM 1283 C C . LEU A 1 155 ? -19.076 14.095 26.157 1.00 52.38 155 LEU A C 1
ATOM 1285 O O . LEU A 1 155 ? -19.860 14.845 26.730 1.00 52.38 155 LEU A O 1
ATOM 1289 N N . LYS A 1 156 ? -18.793 14.202 24.856 1.00 62.97 156 LYS A N 1
ATOM 1290 C CA . LYS A 1 156 ? -19.436 15.157 23.946 1.00 62.97 156 LYS A CA 1
ATOM 1291 C C . LYS A 1 156 ? -20.591 14.538 23.177 1.00 62.97 156 LYS A C 1
ATOM 1293 O O . LYS A 1 156 ? -21.588 15.212 22.952 1.00 62.97 156 LYS A O 1
ATOM 1298 N N . ASN A 1 157 ? -20.450 13.293 22.730 1.00 49.88 157 ASN A N 1
ATOM 1299 C CA . ASN A 1 157 ? -21.476 12.647 21.922 1.00 49.88 157 ASN A CA 1
ATOM 1300 C C . ASN A 1 157 ? -21.430 11.126 22.085 1.00 49.88 157 ASN A C 1
ATOM 1302 O O . ASN A 1 157 ? -20.350 10.546 22.201 1.00 49.88 157 ASN A O 1
ATOM 1306 N N . LEU A 1 158 ? -22.604 10.500 22.072 1.00 49.22 158 LEU A N 1
ATOM 1307 C CA . LEU A 1 158 ? -22.774 9.055 22.049 1.00 49.22 158 LEU A CA 1
ATOM 1308 C C . LEU A 1 158 ? -23.765 8.720 20.936 1.00 49.22 158 LEU A C 1
ATOM 1310 O O . LEU A 1 158 ? -24.965 8.933 21.089 1.00 49.22 158 LEU A O 1
ATOM 1314 N N . THR A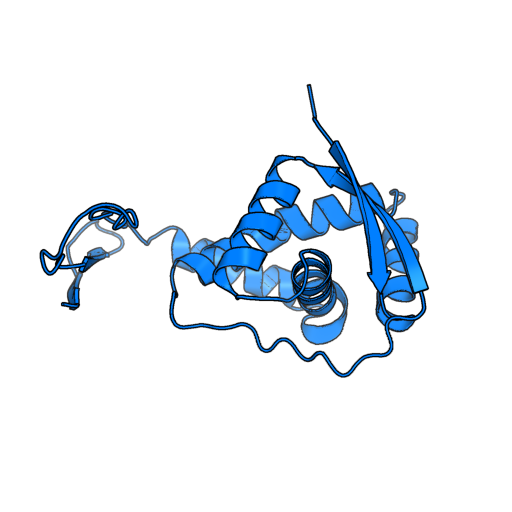 1 159 ? -23.266 8.208 19.815 1.00 49.44 159 THR A N 1
ATOM 1315 C CA . THR A 1 159 ? -24.120 7.796 18.696 1.00 49.44 159 THR A CA 1
ATOM 1316 C C . THR A 1 159 ? -24.231 6.284 18.653 1.00 49.44 159 THR A C 1
ATOM 1318 O O . THR A 1 159 ? -23.226 5.574 18.667 1.00 49.44 159 THR A O 1
ATOM 1321 N N . GLY A 1 160 ? -25.471 5.794 18.653 1.00 39.75 160 GLY A N 1
ATOM 1322 C CA . GLY A 1 160 ? -25.793 4.377 18.562 1.00 39.75 160 GLY A CA 1
ATOM 1323 C C . GLY A 1 160 ? -26.331 4.013 17.184 1.00 39.75 160 GLY A C 1
ATOM 1324 O O . GLY A 1 160 ? -27.097 4.780 16.605 1.00 39.75 160 GLY A O 1
ATOM 1325 N N . PHE A 1 161 ? -25.963 2.832 16.697 1.00 49.97 161 PHE A N 1
ATOM 1326 C CA . PHE A 1 161 ? -26.574 2.210 15.524 1.00 49.97 161 PHE A CA 1
ATOM 1327 C C . PHE A 1 161 ? -27.035 0.800 15.906 1.00 49.97 161 PHE A C 1
ATOM 1329 O O . PHE A 1 161 ? -26.335 0.099 16.646 1.00 49.97 161 PHE A O 1
ATOM 1336 N N . THR A 1 162 ? -28.224 0.430 15.435 1.00 43.53 162 THR A N 1
ATOM 1337 C CA . THR A 1 162 ? -28.846 -0.898 15.573 1.00 43.53 162 THR A CA 1
ATOM 1338 C C . THR A 1 162 ? -28.796 -1.650 14.262 1.00 43.53 162 THR A C 1
ATOM 1340 O O . THR A 1 162 ? -29.040 -0.982 13.231 1.00 43.53 162 THR A O 1
#

Radius of gyration: 18.46 Å; Cα contacts (8 Å, |Δi|>4): 173; chains: 1; bounding box: 48×36×47 Å

Secondary structure (DSSP, 8-state):
---EEEEEEEE-HHHHHHHHHHHHHTT--HHHHHHHHHHHHHHHHHHHHH-TT--------S---EEEEEEEEHHHHHHHHHHHHHHT-S-HHHHHHHHHHIIIIITTTTHHHHHHHHHHHHHT----------TTS------EEEEEE-TTS-EEEEEEE-

Sequence (162 aa):
MNIYYKTKIKIDQELLSEIIIRSVEQCTTRSGYINRILFKMLGIMDEFDYNPNTKPPIDDASDFSCNLVINIKKEYYERLKYLHFRFGTFSIATVLRFFLRIYLIKARGVINDIILMVRKFNENRIWSCLDIGCHMSLKTPGISRIIILSDKFTLKNLTGFT

pLDDT: mean 76.07, std 18.75, range [35.31, 96.0]

Solvent-accessible surface area (backbone atoms only — not comparable to full-atom values): 9744 Å² total; per-residue (Å²): 131,90,55,66,44,80,45,78,38,67,37,36,67,68,63,50,49,53,48,50,56,54,12,58,77,64,76,44,48,63,33,56,43,50,45,52,50,51,62,62,43,43,60,57,56,48,51,43,66,79,33,82,85,62,71,79,88,78,79,76,90,61,76,52,79,37,84,46,79,38,50,36,45,45,72,60,47,54,50,40,47,52,48,18,64,74,70,66,50,98,38,50,55,58,50,51,50,52,55,50,40,41,55,66,60,77,31,52,93,49,41,68,58,52,45,50,51,50,43,61,62,49,75,62,58,60,79,63,88,65,83,84,82,54,102,81,66,83,87,71,92,66,70,43,54,48,47,38,49,42,101,80,74,42,84,72,45,76,52,74,50,117

Mean predicted aligned error: 11.8 Å